Protein AF-A0A7S0DTQ0-F1 (afdb_monomer_lite)

Structure (mmCIF, N/CA/C/O backbone):
data_AF-A0A7S0DTQ0-F1
#
_entry.id   AF-A0A7S0DTQ0-F1
#
loop_
_atom_site.group_PDB
_atom_site.id
_atom_site.type_symbol
_atom_site.label_atom_id
_atom_site.label_alt_id
_atom_site.label_comp_id
_atom_site.label_asym_id
_atom_site.label_entity_id
_atom_site.label_seq_id
_atom_site.pdbx_PDB_ins_code
_atom_site.Cartn_x
_atom_site.Cartn_y
_atom_site.Cartn_z
_atom_site.occupancy
_atom_site.B_iso_or_equiv
_atom_site.auth_seq_id
_atom_site.auth_comp_id
_atom_site.auth_asym_id
_atom_site.auth_atom_id
_atom_site.pdbx_PDB_model_num
ATOM 1 N N . ARG A 1 1 ? -30.685 52.458 29.916 1.00 41.81 1 ARG A N 1
ATOM 2 C CA . ARG A 1 1 ? -31.569 51.403 30.468 1.00 41.81 1 ARG A CA 1
ATOM 3 C C . ARG A 1 1 ? -30.774 50.108 30.499 1.00 41.81 1 ARG A C 1
ATOM 5 O O . ARG A 1 1 ? -30.714 49.419 29.494 1.00 41.81 1 ARG A O 1
ATOM 12 N N . LEU A 1 2 ? -30.097 49.859 31.613 1.00 50.06 2 LEU A N 1
ATOM 13 C CA . LEU A 1 2 ? -29.645 48.526 32.004 1.00 50.06 2 LEU A CA 1
ATOM 14 C C . LEU A 1 2 ? -30.808 47.879 32.771 1.00 50.06 2 LEU A C 1
ATOM 16 O O . LEU A 1 2 ? -31.466 48.610 33.516 1.00 50.06 2 LEU A O 1
ATOM 20 N N . PRO A 1 3 ? -31.093 46.583 32.597 1.00 53.75 3 PRO A N 1
ATOM 21 C CA . PRO A 1 3 ? -31.866 45.831 33.568 1.00 53.75 3 PRO A CA 1
ATOM 22 C C . PRO A 1 3 ? -30.955 44.989 34.468 1.00 53.75 3 PRO A C 1
ATOM 24 O O . PRO A 1 3 ? -30.002 44.357 34.010 1.00 53.75 3 PRO A O 1
ATOM 27 N N . ASP A 1 4 ? -31.300 45.021 35.750 1.00 43.00 4 ASP A N 1
ATOM 28 C CA . ASP A 1 4 ? -30.658 44.365 36.880 1.00 43.00 4 ASP A CA 1
ATOM 29 C C . ASP A 1 4 ? -30.910 42.845 36.971 1.00 43.00 4 ASP A C 1
ATOM 31 O O . ASP A 1 4 ? -31.945 42.330 36.555 1.00 43.00 4 ASP A O 1
ATOM 35 N N . SER A 1 5 ? -29.943 42.182 37.620 1.00 50.72 5 SER A N 1
ATOM 36 C CA . SER A 1 5 ? -30.036 41.068 38.587 1.00 50.72 5 SER A CA 1
ATOM 37 C C . SER A 1 5 ? -30.792 39.763 38.267 1.00 50.72 5 SER A C 1
ATOM 39 O O . SER A 1 5 ? -32.015 39.727 38.250 1.00 50.72 5 SER A O 1
ATOM 41 N N . HIS A 1 6 ? -30.050 38.647 38.310 1.00 49.16 6 HIS A N 1
ATOM 42 C CA . HIS A 1 6 ? -30.471 37.409 38.990 1.00 49.16 6 HIS A CA 1
ATOM 43 C C . HIS A 1 6 ? -29.255 36.722 39.652 1.00 49.16 6 HIS A C 1
ATOM 45 O O . HIS A 1 6 ? -28.243 36.527 38.974 1.00 49.16 6 HIS A O 1
ATOM 51 N N . PRO A 1 7 ? -29.311 36.359 40.951 1.00 49.84 7 PRO A N 1
ATOM 52 C CA . PRO A 1 7 ? -28.261 35.603 41.625 1.00 49.84 7 PRO A CA 1
ATOM 53 C C . PRO A 1 7 ? -28.599 34.102 41.748 1.00 49.84 7 PRO A C 1
ATOM 55 O O . PRO A 1 7 ? -29.749 33.737 41.956 1.00 49.84 7 PRO A O 1
ATOM 58 N N . LEU A 1 8 ? -27.537 33.285 41.722 1.00 44.41 8 LEU A N 1
ATOM 59 C CA . LEU A 1 8 ? -27.397 31.943 42.314 1.00 44.41 8 LEU A CA 1
ATOM 60 C C . LEU A 1 8 ? -28.314 30.811 41.809 1.00 44.41 8 LEU A C 1
ATOM 62 O O . LEU A 1 8 ? -29.387 30.590 42.351 1.00 44.41 8 LEU A O 1
ATOM 66 N N . ASP A 1 9 ? -27.758 29.963 40.938 1.00 38.16 9 ASP A N 1
ATOM 67 C CA . ASP A 1 9 ? -28.015 28.518 40.978 1.00 38.16 9 ASP A CA 1
ATOM 68 C C . ASP A 1 9 ? -26.673 27.777 41.044 1.00 38.16 9 ASP A C 1
ATOM 70 O O . ASP A 1 9 ? -25.912 27.676 40.07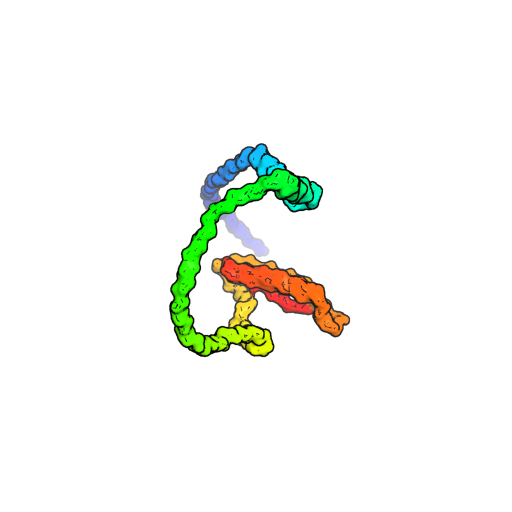9 1.00 38.16 9 ASP A O 1
ATOM 74 N N . ALA A 1 10 ? -26.349 27.312 42.249 1.00 43.19 10 ALA A N 1
ATOM 75 C CA . ALA A 1 10 ? -25.211 26.452 42.517 1.00 43.19 10 ALA A CA 1
ATOM 76 C C . ALA A 1 10 ? -25.539 25.032 42.033 1.00 43.19 10 ALA A C 1
ATOM 78 O O . ALA A 1 10 ? -26.358 24.332 42.626 1.00 43.19 10 ALA A O 1
ATOM 79 N N . ALA A 1 11 ? -24.884 24.591 40.960 1.00 46.00 11 ALA A N 1
ATOM 80 C CA . ALA A 1 11 ? -24.944 23.204 40.520 1.00 46.00 11 ALA A CA 1
ATOM 81 C C . ALA A 1 11 ? -24.281 22.275 41.565 1.00 46.00 11 ALA A C 1
ATOM 83 O O . ALA A 1 11 ? -23.190 22.588 42.056 1.00 46.00 11 ALA A O 1
ATOM 84 N N . PRO A 1 12 ? -24.879 21.118 41.906 1.00 43.88 12 PRO A N 1
ATOM 85 C CA . PRO A 1 12 ? -24.269 20.179 42.837 1.00 43.88 12 PRO A CA 1
ATOM 86 C C . PRO A 1 12 ? -23.041 19.517 42.201 1.00 43.88 12 PRO A C 1
ATOM 88 O O . PRO A 1 12 ? -23.123 18.869 41.158 1.00 43.88 12 PRO A O 1
ATOM 91 N N . ALA A 1 13 ? -21.890 19.664 42.860 1.00 42.94 13 ALA A N 1
ATOM 92 C CA . ALA A 1 13 ? -20.647 18.996 42.506 1.00 42.94 13 ALA A CA 1
ATOM 93 C C . ALA A 1 13 ? -20.827 17.470 42.557 1.00 42.94 13 ALA A C 1
ATOM 95 O O . ALA A 1 13 ? -20.883 16.857 43.627 1.00 42.94 13 ALA A O 1
ATOM 96 N N . THR A 1 14 ? -20.905 16.839 41.387 1.00 48.44 14 THR A N 1
ATOM 97 C CA . THR A 1 14 ? -20.943 15.385 41.252 1.00 48.44 14 THR A CA 1
ATOM 98 C C . THR A 1 14 ? -19.617 14.811 41.745 1.00 48.44 14 THR A C 1
ATOM 100 O O . THR A 1 14 ? -18.564 14.955 41.124 1.00 48.44 14 THR A O 1
ATOM 103 N N . ARG A 1 15 ? -19.678 14.170 42.912 1.00 42.94 15 ARG A N 1
ATOM 104 C CA . ARG A 1 15 ? -18.595 13.449 43.582 1.00 42.94 15 ARG A CA 1
ATOM 105 C C . ARG A 1 15 ? -17.998 12.394 42.644 1.00 42.94 15 ARG A C 1
ATOM 107 O O . ARG A 1 15 ? -18.516 11.288 42.514 1.00 42.94 15 ARG A O 1
ATOM 114 N N . MET A 1 16 ? -16.892 12.746 41.994 1.00 42.50 16 MET A N 1
ATOM 115 C CA . MET A 1 16 ? -16.085 11.855 41.163 1.00 42.50 16 MET A CA 1
ATOM 116 C C . MET A 1 16 ? -15.483 10.756 42.054 1.00 42.50 16 MET A C 1
ATOM 118 O O . MET A 1 16 ? -14.532 10.981 42.805 1.00 42.50 16 MET A O 1
ATOM 122 N N . LEU A 1 17 ? -16.058 9.555 42.006 1.00 48.62 17 LEU A N 1
ATOM 123 C CA . LEU A 1 17 ? -15.477 8.357 42.607 1.00 48.62 17 LEU A CA 1
ATOM 124 C C . LEU A 1 17 ? -14.157 8.035 41.889 1.00 48.62 17 LEU A C 1
ATOM 126 O O . LEU A 1 17 ? -14.147 7.462 40.798 1.00 48.62 17 LEU A O 1
ATOM 130 N N . ARG A 1 18 ? -13.027 8.408 42.503 1.00 46.81 18 ARG A N 1
ATOM 131 C CA . ARG A 1 18 ? -11.691 7.938 42.109 1.00 46.81 18 ARG A CA 1
ATOM 132 C C . ARG A 1 18 ? -11.660 6.411 42.209 1.00 46.81 18 ARG A C 1
ATOM 134 O O . ARG A 1 18 ? -11.722 5.855 43.303 1.00 46.81 18 ARG A O 1
ATOM 141 N N . ARG A 1 19 ? -11.537 5.731 41.067 1.00 52.41 19 ARG A N 1
ATOM 142 C CA . ARG A 1 19 ? -11.195 4.303 41.018 1.00 52.41 19 ARG A CA 1
ATOM 143 C C . ARG A 1 19 ? -9.758 4.118 41.528 1.00 52.41 19 ARG A C 1
ATOM 145 O O . ARG A 1 19 ? -8.893 4.907 41.144 1.00 52.41 19 ARG A O 1
ATOM 152 N N . PRO A 1 20 ? -9.461 3.102 42.355 1.00 45.25 20 PRO A N 1
ATOM 153 C CA . PRO A 1 20 ? -8.091 2.840 42.765 1.00 45.25 20 PRO A CA 1
ATOM 154 C C . PRO A 1 20 ? -7.281 2.336 41.563 1.00 45.25 20 PRO A C 1
ATOM 156 O O . PRO A 1 20 ? -7.633 1.343 40.924 1.00 45.25 20 PRO A O 1
ATOM 159 N N . HIS A 1 21 ? -6.187 3.034 41.256 1.00 48.81 21 HIS A N 1
ATOM 160 C CA . HIS A 1 21 ? -5.164 2.555 40.333 1.00 48.81 21 HIS A CA 1
ATOM 161 C C . HIS A 1 21 ? -4.584 1.242 40.873 1.00 48.81 21 HIS A C 1
ATOM 163 O O . HIS A 1 21 ? -4.045 1.203 41.979 1.00 48.81 21 HIS A O 1
ATOM 169 N N . ARG A 1 22 ? -4.672 0.164 40.083 1.00 52.53 22 ARG A N 1
ATOM 170 C CA . ARG A 1 22 ? -3.891 -1.056 40.320 1.00 52.53 22 ARG A CA 1
ATOM 171 C C . ARG A 1 22 ? -2.413 -0.689 40.212 1.00 52.53 22 ARG A C 1
ATOM 173 O O . ARG A 1 22 ? -1.942 -0.340 39.131 1.00 52.53 22 ARG A O 1
ATOM 180 N N . SER A 1 23 ? -1.698 -0.757 41.328 1.00 50.53 23 SER A N 1
ATOM 181 C CA . SER A 1 23 ? -0.247 -0.636 41.355 1.00 50.53 23 SER A CA 1
ATOM 182 C C . SER A 1 23 ? 0.365 -1.832 40.622 1.00 50.53 23 SER A C 1
ATOM 184 O O . SER A 1 23 ? 0.306 -2.973 41.079 1.00 50.53 23 SER A O 1
ATOM 186 N N . PHE A 1 24 ? 0.945 -1.577 39.449 1.00 54.38 24 PHE A N 1
ATOM 187 C CA . PHE A 1 24 ? 1.878 -2.512 38.832 1.00 54.38 24 PHE A CA 1
ATOM 188 C C . PHE A 1 24 ? 3.104 -2.585 39.745 1.00 54.38 24 PHE A C 1
ATOM 190 O O . PHE A 1 24 ? 3.834 -1.607 39.898 1.00 54.38 24 PHE A O 1
ATOM 197 N N . ARG A 1 25 ? 3.308 -3.730 40.404 1.00 56.22 25 ARG A N 1
ATOM 198 C CA . ARG A 1 25 ? 4.548 -3.998 41.136 1.00 56.22 25 ARG A CA 1
ATOM 199 C C . ARG A 1 25 ? 5.687 -4.025 40.117 1.00 56.22 25 ARG A C 1
ATOM 201 O O . ARG A 1 25 ? 5.719 -4.904 39.260 1.00 56.22 25 ARG A O 1
ATOM 208 N N . ALA A 1 26 ? 6.587 -3.049 40.197 1.00 56.66 26 ALA A N 1
ATOM 209 C CA . ALA A 1 26 ? 7.833 -3.049 39.445 1.00 56.66 26 ALA A CA 1
ATOM 210 C C . ALA A 1 26 ? 8.643 -4.300 39.823 1.00 56.66 26 ALA A C 1
ATOM 212 O O . ALA A 1 26 ? 8.858 -4.569 41.007 1.00 56.66 26 ALA A O 1
ATOM 213 N N . ALA A 1 27 ? 9.059 -5.083 38.827 1.00 58.38 27 ALA A N 1
ATOM 214 C CA . ALA A 1 27 ? 10.014 -6.163 39.041 1.00 58.38 27 ALA A CA 1
ATOM 215 C C . ALA A 1 27 ? 11.350 -5.566 39.534 1.00 58.38 27 ALA A C 1
ATOM 217 O O . ALA A 1 27 ? 11.721 -4.473 39.096 1.00 58.38 27 ALA A O 1
ATOM 218 N N . PRO A 1 28 ? 12.071 -6.235 40.452 1.00 60.16 28 PRO A N 1
ATOM 219 C CA . PRO A 1 28 ? 13.286 -5.685 41.041 1.00 60.16 28 PRO A CA 1
ATOM 220 C C . PRO A 1 28 ? 14.347 -5.463 39.957 1.00 60.16 28 PRO A C 1
ATOM 222 O O . PRO A 1 28 ? 14.677 -6.380 39.203 1.00 60.16 28 PRO A O 1
ATOM 225 N N . LEU A 1 29 ? 14.900 -4.246 39.917 1.00 60.25 29 LEU A N 1
ATOM 226 C CA . LEU A 1 29 ? 15.882 -3.742 38.941 1.00 60.25 29 LEU A CA 1
ATOM 227 C C . LEU A 1 29 ? 17.100 -4.666 38.717 1.00 60.25 29 LEU A C 1
ATOM 229 O O . LEU A 1 29 ? 17.768 -4.573 37.690 1.00 60.25 29 LEU A O 1
ATOM 233 N N . ALA A 1 30 ? 17.374 -5.588 39.642 1.00 57.16 30 ALA A N 1
ATOM 234 C CA . ALA A 1 30 ? 18.437 -6.582 39.526 1.00 57.16 30 ALA A CA 1
ATOM 235 C C . ALA A 1 30 ? 18.179 -7.644 38.435 1.00 57.16 30 ALA A C 1
ATOM 237 O O . ALA A 1 30 ? 19.116 -8.068 37.761 1.00 57.16 30 ALA A O 1
ATOM 238 N N . VAL A 1 31 ? 16.924 -8.058 38.217 1.00 58.97 31 VAL A N 1
ATOM 239 C CA . VAL A 1 31 ? 16.594 -9.143 37.267 1.00 58.97 31 VAL A CA 1
ATOM 240 C C . VAL A 1 31 ? 16.693 -8.659 35.819 1.00 58.97 31 VAL A C 1
ATOM 242 O O . VAL A 1 31 ? 17.168 -9.383 34.946 1.00 58.97 31 VAL A O 1
ATOM 245 N N . THR A 1 32 ? 16.333 -7.400 35.566 1.00 60.78 32 THR A N 1
ATOM 246 C CA . THR A 1 32 ? 16.491 -6.754 34.255 1.00 60.78 32 THR A CA 1
ATOM 247 C C . THR A 1 32 ? 17.957 -6.582 33.857 1.00 60.78 32 THR A C 1
ATOM 249 O O . THR A 1 32 ? 18.294 -6.777 32.691 1.00 60.78 32 THR A O 1
ATOM 252 N N . SER A 1 33 ? 18.847 -6.297 34.811 1.00 68.25 33 SER A N 1
ATOM 253 C CA . SER A 1 33 ? 20.277 -6.106 34.533 1.00 68.25 33 SER A CA 1
ATOM 254 C C . SER A 1 33 ? 21.000 -7.410 34.190 1.00 68.25 33 SER A C 1
ATOM 256 O O . SER A 1 33 ? 21.841 -7.424 33.294 1.00 68.25 33 SER A O 1
ATOM 258 N N . ILE A 1 34 ? 20.645 -8.522 34.843 1.00 73.12 34 ILE A N 1
ATOM 259 C CA . ILE A 1 34 ? 21.253 -9.835 34.568 1.00 73.12 34 ILE A CA 1
ATOM 260 C C . ILE A 1 34 ? 20.831 -10.348 33.186 1.00 73.12 34 ILE A C 1
ATOM 262 O O . ILE A 1 34 ? 21.670 -10.815 32.418 1.00 73.12 34 ILE A O 1
ATOM 266 N N . LEU A 1 35 ? 19.553 -10.204 32.825 1.00 73.56 35 LEU A N 1
ATOM 267 C CA . LEU A 1 35 ? 19.061 -10.627 31.511 1.00 73.56 35 LEU A CA 1
ATOM 268 C C . LEU A 1 35 ? 19.652 -9.782 30.375 1.00 73.56 35 LEU A C 1
ATOM 270 O O . LEU A 1 35 ? 20.013 -10.328 29.330 1.00 73.56 35 LEU A O 1
ATOM 274 N N . LEU A 1 36 ? 19.829 -8.474 30.587 1.00 74.81 36 LEU A N 1
ATOM 275 C CA . LEU A 1 36 ? 20.499 -7.606 29.619 1.00 74.81 36 LEU A CA 1
ATOM 276 C C . LEU A 1 36 ? 21.982 -7.984 29.455 1.00 74.81 36 LEU A C 1
ATOM 278 O O . LEU A 1 36 ? 22.454 -8.117 28.326 1.00 74.81 36 LEU A O 1
ATOM 282 N N . ALA A 1 37 ? 22.694 -8.242 30.557 1.00 76.81 37 ALA A N 1
ATOM 283 C CA . ALA A 1 37 ? 24.089 -8.682 30.521 1.00 76.81 37 ALA A CA 1
ATOM 284 C C . ALA A 1 37 ? 24.259 -10.044 29.820 1.00 76.81 37 ALA A C 1
ATOM 286 O O . ALA A 1 37 ? 25.146 -10.191 28.979 1.00 76.81 37 ALA A O 1
ATOM 287 N N . CYS A 1 38 ? 23.380 -11.017 30.088 1.00 75.88 38 CYS A N 1
ATOM 288 C CA . CYS A 1 38 ? 23.395 -12.315 29.405 1.00 75.88 38 CYS A CA 1
ATOM 289 C C . CYS A 1 38 ? 23.115 -12.183 27.903 1.00 75.88 38 CYS A C 1
ATOM 291 O O . CYS A 1 38 ? 23.769 -12.852 27.106 1.00 75.88 38 CYS A O 1
ATOM 293 N N . THR A 1 39 ? 22.196 -11.300 27.505 1.00 73.38 39 THR A N 1
ATOM 294 C CA . THR A 1 39 ? 21.873 -11.088 26.085 1.00 73.38 39 THR A CA 1
ATOM 295 C C . THR A 1 39 ? 23.045 -10.436 25.348 1.00 73.38 39 THR A C 1
ATOM 297 O O . THR A 1 39 ? 23.420 -10.889 24.268 1.00 73.38 39 THR A O 1
ATOM 300 N N . ILE A 1 40 ? 23.691 -9.430 25.950 1.00 78.75 40 ILE A N 1
ATOM 301 C CA . ILE A 1 40 ? 24.875 -8.773 25.373 1.00 78.75 40 ILE A CA 1
ATOM 302 C C . ILE A 1 40 ? 26.046 -9.761 25.258 1.00 78.75 40 ILE A C 1
ATOM 304 O O . ILE A 1 40 ? 26.699 -9.813 24.216 1.00 78.75 40 ILE A O 1
ATOM 308 N N . PHE A 1 41 ? 26.277 -10.594 26.278 1.00 74.06 41 PHE A N 1
ATOM 309 C CA . PHE A 1 41 ? 27.322 -11.621 26.247 1.00 74.06 41 PHE A CA 1
ATOM 310 C C . PHE A 1 41 ? 27.067 -12.682 25.164 1.00 74.06 41 PHE A C 1
ATOM 312 O O . PHE A 1 41 ? 27.991 -13.060 24.443 1.00 74.06 41 PHE A O 1
ATOM 319 N N . PHE A 1 42 ? 25.816 -13.120 24.988 1.00 70.38 42 PHE A N 1
ATOM 320 C CA . PHE A 1 42 ? 25.455 -14.104 23.962 1.00 70.38 42 PHE A CA 1
ATOM 321 C C . PHE A 1 42 ? 25.616 -13.538 22.542 1.00 70.38 42 PHE A C 1
ATOM 323 O O . PHE A 1 42 ? 26.211 -14.185 21.680 1.00 70.38 42 PHE A O 1
ATOM 330 N N . VAL A 1 43 ? 25.196 -12.288 22.318 1.00 72.44 43 VAL A N 1
ATOM 331 C CA . VAL A 1 43 ? 25.391 -11.588 21.036 1.00 72.44 43 VAL A CA 1
ATOM 332 C C . VAL A 1 43 ? 26.882 -11.358 20.741 1.00 72.44 43 VAL A C 1
ATOM 334 O O . VAL A 1 43 ? 27.307 -11.474 19.589 1.00 72.44 43 VAL A O 1
ATOM 337 N N . PHE A 1 44 ? 27.702 -11.090 21.764 1.00 69.69 44 PHE A N 1
ATOM 338 C CA . PHE A 1 44 ? 29.153 -10.932 21.615 1.00 69.69 44 PHE A CA 1
ATOM 339 C C . PHE A 1 44 ? 29.857 -12.260 21.283 1.00 69.69 44 PHE A C 1
ATOM 341 O O . PHE A 1 44 ? 30.735 -12.298 20.415 1.00 69.69 44 PHE A O 1
ATOM 348 N N . LEU A 1 45 ? 29.434 -13.371 21.894 1.00 62.84 45 LEU A N 1
ATOM 349 C CA . LEU A 1 45 ? 29.933 -14.708 21.554 1.00 62.84 45 LEU A CA 1
ATOM 350 C C . LEU A 1 45 ? 29.552 -15.126 20.128 1.00 62.84 45 LEU A C 1
ATOM 352 O O . LEU A 1 45 ? 30.363 -15.729 19.424 1.00 62.84 45 LEU A O 1
ATOM 356 N N . GLU A 1 46 ? 28.353 -14.773 19.668 1.00 64.12 46 GLU A N 1
ATOM 357 C CA . GLU A 1 46 ? 27.871 -15.186 18.350 1.00 64.12 46 GLU A CA 1
ATOM 358 C C . GLU A 1 46 ? 28.527 -14.409 17.194 1.00 64.12 46 GLU A C 1
ATOM 360 O O . GLU A 1 46 ? 28.697 -14.965 16.099 1.00 64.12 46 GLU A O 1
ATOM 365 N N . ARG A 1 47 ? 28.969 -13.167 17.452 1.00 65.25 47 ARG A N 1
ATOM 366 C CA . ARG A 1 47 ? 29.637 -12.278 16.482 1.00 65.25 47 ARG A CA 1
ATOM 367 C C . ARG A 1 47 ? 31.167 -12.311 16.503 1.00 65.25 47 ARG A C 1
ATOM 369 O O . ARG A 1 47 ? 31.779 -11.645 15.674 1.00 65.25 47 ARG A O 1
ATOM 376 N N . SER A 1 48 ? 31.793 -13.089 17.386 1.00 58.25 48 SER A N 1
ATOM 377 C CA . SER A 1 48 ? 33.255 -13.214 17.456 1.00 58.25 48 SER A CA 1
ATOM 378 C C . SER A 1 48 ? 33.763 -14.353 16.551 1.00 58.25 48 SER A C 1
ATOM 380 O O . SER A 1 48 ? 33.709 -15.519 16.956 1.00 58.25 48 SER A O 1
ATOM 382 N N . PRO A 1 49 ? 34.304 -14.088 15.341 1.00 60.91 49 PRO A N 1
ATOM 383 C CA . PRO A 1 49 ? 34.814 -15.136 14.444 1.00 60.91 49 PRO A CA 1
ATOM 384 C C . PRO A 1 49 ? 35.983 -15.934 15.050 1.00 60.91 49 PRO A C 1
ATOM 386 O O . PRO A 1 49 ? 36.231 -17.073 14.660 1.00 60.91 49 PRO A O 1
ATOM 389 N N . MET A 1 50 ? 36.657 -15.375 16.059 1.00 61.59 50 MET A N 1
ATOM 390 C CA . MET A 1 50 ? 37.796 -15.990 16.739 1.00 61.59 50 MET A CA 1
ATOM 391 C C . MET A 1 50 ? 37.418 -17.235 17.573 1.00 61.59 50 MET A C 1
ATOM 393 O O . MET A 1 50 ? 38.195 -18.186 17.632 1.00 61.59 50 MET A O 1
ATOM 397 N N . LEU A 1 51 ? 36.207 -17.291 18.154 1.00 55.59 51 LEU A N 1
ATOM 398 C CA . LEU A 1 51 ? 35.745 -18.452 18.941 1.00 55.59 51 LEU A CA 1
ATOM 399 C C . LEU A 1 51 ? 35.192 -19.597 18.077 1.00 55.59 51 LEU A C 1
ATOM 401 O O . LEU A 1 51 ? 35.296 -20.765 18.459 1.00 55.59 51 LEU A O 1
ATOM 405 N N . ARG A 1 52 ? 34.659 -19.298 16.885 1.00 56.88 52 ARG A N 1
ATOM 406 C CA . ARG A 1 52 ? 34.191 -20.328 15.937 1.00 56.88 52 ARG A CA 1
ATOM 407 C C . ARG A 1 52 ? 35.357 -21.172 15.405 1.00 56.88 52 ARG A C 1
ATOM 409 O O . ARG A 1 52 ? 35.223 -22.390 15.271 1.00 56.88 52 ARG A O 1
ATOM 416 N N . SER A 1 53 ? 36.520 -20.554 15.194 1.00 57.31 53 SER A N 1
ATOM 417 C CA . SER A 1 53 ? 37.740 -21.257 14.777 1.00 57.31 53 SER A CA 1
ATOM 418 C C . SER A 1 53 ? 38.288 -22.200 15.853 1.00 57.31 53 SER A C 1
ATOM 420 O O . SER A 1 53 ? 38.736 -23.296 15.521 1.00 57.31 53 SER A O 1
ATOM 422 N N . ALA A 1 54 ? 38.180 -21.846 17.139 1.00 58.41 54 ALA A N 1
ATOM 423 C CA . ALA A 1 54 ? 38.644 -22.697 18.240 1.00 58.41 54 ALA A CA 1
ATOM 424 C C . ALA A 1 54 ? 37.820 -23.997 18.380 1.00 58.41 54 ALA A C 1
ATOM 426 O O . ALA A 1 54 ? 38.377 -25.076 18.591 1.00 58.41 54 ALA A O 1
ATOM 427 N N . LEU A 1 55 ? 36.497 -23.926 18.185 1.00 56.50 55 LEU A N 1
ATOM 428 C CA . LEU A 1 55 ? 35.611 -25.101 18.215 1.00 56.50 55 LEU A CA 1
ATOM 429 C C . LEU A 1 55 ? 35.765 -25.999 16.972 1.00 56.50 55 LEU A C 1
ATOM 431 O O . LEU A 1 55 ? 35.713 -27.226 17.091 1.00 56.50 55 LEU A O 1
ATOM 435 N N . SER A 1 56 ? 36.016 -25.417 15.794 1.00 57.06 56 SER A N 1
ATOM 436 C CA . SER A 1 56 ? 36.338 -26.178 14.574 1.00 57.06 56 SER A CA 1
ATOM 437 C C . SER A 1 56 ? 37.678 -26.919 14.705 1.00 57.06 56 SER A C 1
ATOM 439 O O . SER A 1 56 ? 37.764 -28.117 14.414 1.00 57.06 56 SER A O 1
ATOM 441 N N . ALA A 1 57 ? 38.697 -26.255 15.264 1.00 57.12 57 ALA A N 1
ATOM 442 C CA . ALA A 1 57 ? 40.009 -26.847 15.525 1.00 57.12 57 ALA A CA 1
ATOM 443 C C . ALA A 1 57 ? 39.938 -28.025 16.516 1.00 57.12 57 ALA A C 1
ATOM 445 O O . ALA A 1 57 ? 40.586 -29.054 16.307 1.00 57.12 57 ALA A O 1
ATOM 446 N N . ALA A 1 58 ? 39.090 -27.942 17.547 1.00 57.28 58 ALA A N 1
ATOM 447 C CA . ALA A 1 58 ? 38.879 -29.042 18.491 1.00 57.28 58 ALA A CA 1
ATOM 448 C C . ALA A 1 58 ? 38.241 -30.286 17.834 1.00 57.28 58 ALA A C 1
ATOM 450 O O . ALA A 1 58 ? 38.582 -31.422 18.184 1.00 57.28 58 ALA A O 1
ATOM 451 N N . ARG A 1 59 ? 37.352 -30.091 16.848 1.00 55.22 59 ARG A N 1
ATOM 452 C CA . ARG A 1 59 ? 36.692 -31.178 16.103 1.00 55.22 59 ARG A CA 1
ATOM 453 C C . ARG A 1 59 ? 37.629 -31.815 15.069 1.00 55.22 59 ARG A C 1
ATOM 455 O O . ARG A 1 59 ? 37.675 -33.041 14.980 1.00 55.22 59 ARG A O 1
ATOM 462 N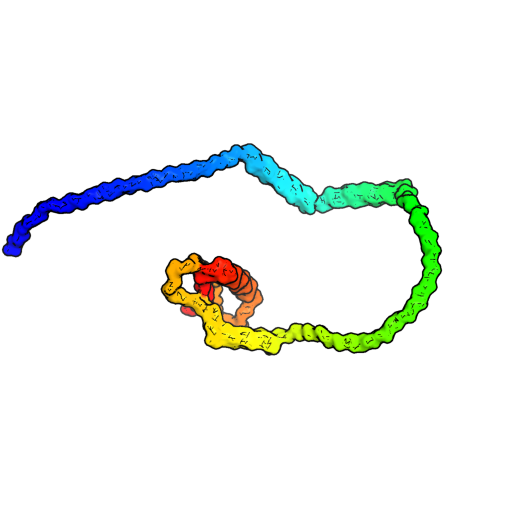 N . ALA A 1 60 ? 38.447 -31.012 14.385 1.00 57.12 60 ALA A N 1
ATOM 463 C CA . ALA A 1 60 ? 39.501 -31.491 13.484 1.00 57.12 60 ALA A CA 1
ATOM 464 C C . ALA A 1 60 ? 40.601 -32.268 14.236 1.00 57.12 60 ALA A C 1
ATOM 466 O O . ALA A 1 60 ? 41.030 -33.336 13.801 1.00 57.12 60 ALA A O 1
ATOM 467 N N . SER A 1 61 ? 40.978 -31.811 15.434 1.00 55.66 61 SER A N 1
ATOM 468 C CA . SER A 1 61 ? 41.962 -32.489 16.291 1.00 55.66 61 SER A CA 1
ATOM 469 C C . SER A 1 61 ? 41.465 -33.849 16.821 1.00 55.66 61 SER A C 1
ATOM 471 O O . SER A 1 61 ? 42.259 -34.726 17.159 1.00 55.66 61 SER A O 1
ATOM 473 N N . ARG A 1 62 ? 40.144 -34.090 16.860 1.00 54.88 62 ARG A N 1
ATOM 474 C CA . ARG A 1 62 ? 39.572 -35.407 17.200 1.00 54.88 62 ARG A CA 1
ATOM 475 C C . ARG A 1 62 ? 39.602 -36.393 16.020 1.00 54.88 62 ARG A C 1
ATOM 477 O O . ARG A 1 62 ? 39.755 -37.583 16.271 1.00 54.88 62 ARG A O 1
ATOM 484 N N . MET A 1 63 ? 39.553 -35.913 14.772 1.00 54.44 63 MET A N 1
ATOM 485 C CA . MET A 1 63 ? 39.782 -36.738 13.572 1.00 54.44 63 MET A CA 1
ATOM 486 C C . MET A 1 63 ? 41.267 -37.076 13.369 1.00 54.44 63 MET A C 1
ATOM 488 O O . MET A 1 63 ? 41.585 -38.206 13.014 1.00 54.44 63 MET A O 1
ATOM 492 N N . ALA A 1 64 ? 42.182 -36.155 13.692 1.00 55.88 64 ALA A N 1
ATOM 493 C CA . ALA A 1 64 ? 43.629 -36.399 13.625 1.00 55.88 64 ALA A CA 1
ATOM 494 C C . ALA A 1 64 ? 44.141 -37.445 14.644 1.00 55.88 64 ALA A C 1
ATOM 496 O O . ALA A 1 64 ? 45.248 -37.951 14.502 1.00 55.88 64 ALA A O 1
ATOM 497 N N . ARG A 1 65 ? 43.333 -37.799 15.658 1.00 55.75 65 ARG A N 1
ATOM 498 C CA . ARG A 1 65 ? 43.641 -38.833 16.666 1.00 55.75 65 ARG A CA 1
ATOM 499 C C . ARG A 1 65 ? 43.126 -40.237 16.312 1.00 55.75 65 ARG A C 1
ATOM 501 O O . ARG A 1 65 ? 43.147 -41.111 17.171 1.00 55.75 65 ARG A O 1
ATOM 508 N N . GLY A 1 66 ? 42.645 -40.467 15.086 1.00 51.97 66 GLY A N 1
ATOM 509 C CA . GLY A 1 66 ? 42.345 -41.819 14.586 1.00 51.97 66 GLY A CA 1
ATOM 510 C C . GLY A 1 66 ? 41.180 -42.549 15.266 1.00 51.97 66 GLY A C 1
ATOM 511 O O . GLY A 1 66 ? 41.010 -43.749 15.063 1.00 51.97 66 GLY A O 1
ATOM 512 N N . ILE A 1 67 ? 40.348 -41.858 16.051 1.00 54.31 67 ILE A N 1
ATOM 513 C CA . ILE A 1 67 ? 39.171 -42.468 16.682 1.00 54.31 67 ILE A CA 1
ATOM 514 C C . ILE A 1 67 ? 38.040 -42.504 15.649 1.00 54.31 67 ILE A C 1
ATOM 516 O O . ILE A 1 67 ? 37.245 -41.569 15.536 1.00 54.31 67 ILE A O 1
ATOM 520 N N . SER A 1 68 ? 38.001 -43.578 14.863 1.00 55.88 68 SER A N 1
ATOM 521 C CA . SER A 1 68 ? 36.883 -43.870 13.962 1.00 55.88 68 SER A CA 1
ATOM 522 C C . SER A 1 68 ? 35.656 -44.314 14.772 1.00 55.88 68 SER A C 1
ATOM 524 O O . SER A 1 68 ? 35.812 -45.064 15.739 1.00 55.88 68 SER A O 1
ATOM 526 N N . PRO A 1 69 ? 34.432 -43.885 14.417 1.00 60.34 69 PRO A N 1
ATOM 527 C CA . PRO A 1 69 ? 33.221 -44.416 15.036 1.00 60.34 69 PRO A CA 1
ATOM 528 C C . PRO A 1 69 ? 33.053 -45.913 14.701 1.00 60.34 69 PRO A C 1
ATOM 530 O O . PRO A 1 69 ? 33.446 -46.337 13.611 1.00 60.34 69 PRO A O 1
ATOM 533 N N . PRO A 1 70 ? 32.478 -46.727 15.607 1.00 55.22 70 PRO A N 1
ATOM 534 C CA . PRO A 1 70 ? 32.341 -48.166 15.397 1.00 55.22 70 PRO A CA 1
ATOM 535 C C . PRO A 1 70 ? 31.426 -48.480 14.204 1.00 55.22 70 PRO A C 1
ATOM 537 O O . PRO A 1 70 ? 30.293 -48.004 14.113 1.00 55.22 70 PRO A O 1
ATOM 540 N N . SER A 1 71 ? 31.926 -49.311 13.290 1.00 57.34 71 SER A N 1
ATOM 541 C CA . SER A 1 71 ? 31.224 -49.817 12.112 1.00 57.34 71 SER A CA 1
ATOM 542 C C . SER A 1 71 ? 30.273 -50.957 12.490 1.00 57.34 71 SER A C 1
ATOM 544 O O . SER A 1 71 ? 30.630 -52.133 12.465 1.00 57.34 71 SER A O 1
ATOM 546 N N . HIS A 1 72 ? 29.023 -50.628 12.819 1.00 49.91 72 HIS A N 1
ATOM 547 C CA . HIS A 1 72 ? 27.989 -51.642 13.018 1.00 49.91 72 HIS A CA 1
ATOM 548 C C . HIS A 1 72 ? 27.178 -51.919 11.739 1.00 49.91 72 HIS A C 1
ATOM 550 O O . HIS A 1 72 ? 26.460 -51.068 11.229 1.00 49.91 72 HIS A O 1
ATOM 556 N N . ILE A 1 73 ? 27.275 -53.185 11.310 1.00 52.03 73 ILE A N 1
ATOM 557 C CA . ILE A 1 73 ? 26.306 -53.988 10.544 1.00 52.03 73 ILE A CA 1
ATOM 558 C C 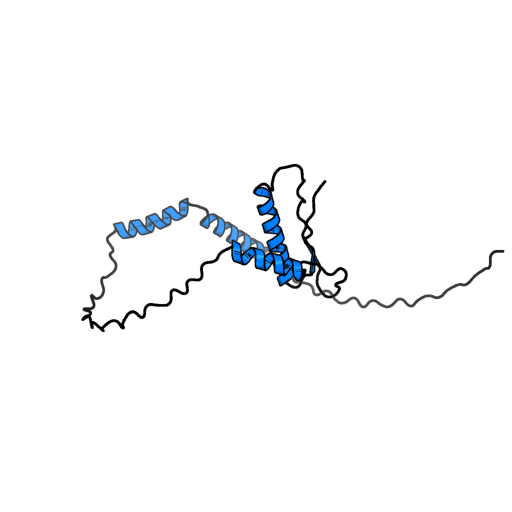. ILE A 1 73 ? 26.078 -53.568 9.079 1.00 52.03 73 ILE A C 1
ATOM 560 O O . ILE A 1 73 ? 25.174 -52.815 8.724 1.00 52.03 73 ILE A O 1
ATOM 564 N N . ARG A 1 74 ? 26.828 -54.225 8.185 1.00 48.50 74 ARG A N 1
ATOM 565 C CA . ARG A 1 74 ? 26.494 -54.374 6.762 1.00 48.50 74 ARG A CA 1
ATOM 566 C C . ARG A 1 74 ? 25.283 -55.310 6.631 1.00 48.50 74 ARG A C 1
ATOM 568 O O . ARG A 1 74 ? 25.442 -56.527 6.602 1.00 48.50 74 ARG A O 1
ATOM 575 N N . ARG A 1 75 ? 24.065 -54.759 6.571 1.00 48.09 75 ARG A N 1
ATOM 576 C CA . ARG A 1 75 ? 22.855 -55.522 6.208 1.00 48.09 75 ARG A CA 1
ATOM 577 C C . ARG A 1 75 ? 22.943 -55.939 4.736 1.00 48.09 75 ARG A C 1
ATOM 579 O O . ARG A 1 75 ? 22.942 -55.091 3.849 1.00 48.09 75 ARG A O 1
ATOM 586 N N . SER A 1 76 ? 22.998 -57.242 4.471 1.00 49.81 76 SER A N 1
ATOM 587 C CA . SER A 1 76 ? 22.790 -57.818 3.141 1.00 49.81 76 SER A CA 1
ATOM 588 C C . SER A 1 76 ? 21.315 -57.675 2.741 1.00 49.81 76 SER A C 1
ATOM 590 O O . SER A 1 76 ? 20.474 -58.518 3.043 1.00 49.81 76 SER A O 1
ATOM 592 N N . GLY A 1 77 ? 20.973 -56.577 2.070 1.00 43.84 77 GLY A N 1
ATOM 593 C CA . GLY A 1 77 ? 19.672 -56.436 1.421 1.00 43.84 77 GLY A CA 1
ATOM 594 C C . GLY A 1 77 ? 19.627 -57.289 0.154 1.00 43.84 77 GLY A C 1
ATOM 595 O O . GLY A 1 77 ? 20.233 -56.923 -0.849 1.00 43.84 77 GLY A O 1
ATOM 596 N N . LYS A 1 78 ? 18.907 -58.418 0.178 1.00 49.34 78 LYS A N 1
ATOM 597 C CA . LYS A 1 78 ? 18.382 -59.029 -1.053 1.00 49.34 78 LYS A CA 1
ATOM 598 C C . LYS A 1 78 ? 17.456 -57.994 -1.699 1.00 49.34 78 LYS A C 1
ATOM 600 O O . LYS A 1 78 ? 16.451 -57.623 -1.098 1.00 49.34 78 LYS A O 1
ATOM 605 N N . ALA A 1 79 ? 17.816 -57.503 -2.881 1.00 44.81 79 ALA A N 1
ATOM 606 C CA . ALA A 1 79 ? 16.984 -56.585 -3.646 1.00 44.81 79 ALA A CA 1
ATOM 607 C C . ALA A 1 79 ? 15.727 -57.331 -4.116 1.00 44.81 79 ALA A C 1
ATOM 609 O O . ALA A 1 79 ? 15.784 -58.147 -5.032 1.00 44.81 79 ALA A O 1
ATOM 610 N N . PHE A 1 80 ? 14.595 -57.084 -3.459 1.00 50.16 80 PHE A N 1
ATOM 611 C CA . PHE A 1 80 ? 13.292 -57.460 -3.990 1.00 50.16 80 PHE A CA 1
ATOM 612 C C . PHE A 1 80 ? 12.948 -56.412 -5.053 1.00 50.16 80 PHE A C 1
ATOM 614 O O . PHE A 1 80 ? 12.516 -55.306 -4.730 1.00 50.16 80 PHE A O 1
ATOM 621 N N . ALA A 1 81 ? 13.253 -56.709 -6.316 1.00 52.75 81 ALA A N 1
ATOM 622 C CA . ALA A 1 81 ? 12.856 -55.865 -7.432 1.00 52.75 81 ALA A CA 1
ATOM 623 C C . ALA A 1 81 ? 11.331 -55.958 -7.584 1.00 52.75 81 ALA A C 1
ATOM 625 O O . ALA A 1 81 ? 10.812 -56.891 -8.190 1.00 52.75 81 ALA A O 1
ATOM 626 N N . SER A 1 82 ? 10.610 -55.014 -6.983 1.00 56.75 82 SER A N 1
ATOM 627 C CA . SER A 1 82 ? 9.208 -54.781 -7.320 1.00 56.75 82 SER A CA 1
ATOM 628 C C . SER A 1 82 ? 9.172 -54.058 -8.672 1.00 56.75 82 SER A C 1
ATOM 630 O O . SER A 1 82 ? 9.922 -53.088 -8.830 1.00 56.75 82 SER A O 1
ATOM 632 N N . PRO A 1 83 ? 8.365 -54.485 -9.660 1.00 64.88 83 PRO A N 1
ATOM 633 C CA . PRO A 1 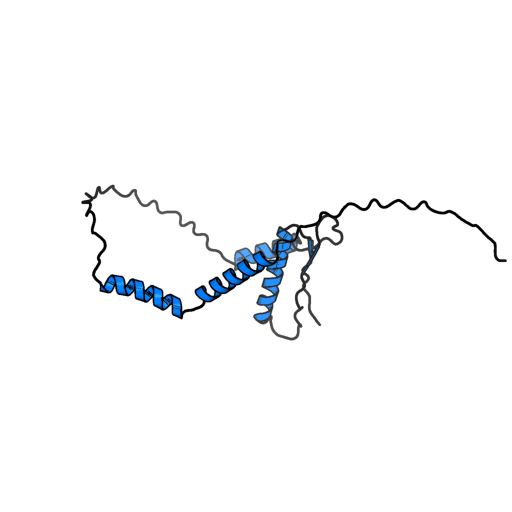83 ? 8.228 -53.726 -10.894 1.00 64.88 83 PRO A CA 1
ATOM 634 C C . PRO A 1 83 ? 7.652 -52.352 -10.544 1.00 64.88 83 PRO A C 1
ATOM 636 O O . PRO A 1 83 ? 6.616 -52.248 -9.886 1.00 64.88 83 PRO A O 1
ATOM 639 N N . ALA A 1 84 ? 8.363 -51.295 -10.937 1.00 63.59 84 ALA A N 1
ATOM 640 C CA . ALA A 1 84 ? 7.866 -49.938 -10.784 1.00 63.59 84 ALA A CA 1
ATOM 641 C C . ALA A 1 84 ? 6.501 -49.840 -11.491 1.00 63.59 84 ALA A C 1
ATOM 643 O O . ALA A 1 84 ? 6.382 -50.313 -12.627 1.00 63.59 84 ALA A O 1
ATOM 644 N N . PRO A 1 85 ? 5.468 -49.262 -10.853 1.00 67.62 85 PRO A N 1
ATOM 645 C CA . PRO A 1 85 ? 4.219 -48.991 -11.548 1.00 67.62 85 PRO A CA 1
ATOM 646 C C . PRO A 1 85 ? 4.512 -48.104 -1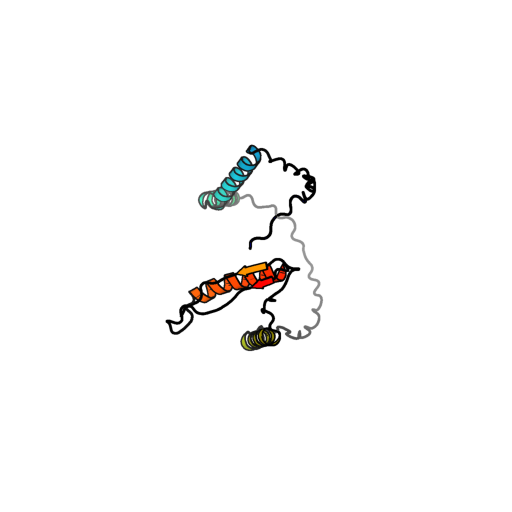2.770 1.00 67.62 85 PRO A C 1
ATOM 648 O O . PRO A 1 85 ? 5.447 -47.295 -12.719 1.00 67.62 85 PRO A O 1
ATOM 651 N N . PRO A 1 86 ? 3.758 -48.248 -13.875 1.00 63.47 86 PRO A N 1
ATOM 652 C CA . PRO A 1 86 ? 3.972 -47.432 -15.060 1.00 63.47 86 PRO A CA 1
ATOM 653 C C . PRO A 1 86 ? 3.923 -45.958 -14.661 1.00 63.47 86 PRO A C 1
ATOM 655 O O . PRO A 1 86 ? 3.010 -45.535 -13.948 1.00 63.47 86 PRO A O 1
ATOM 658 N N . LEU A 1 87 ? 4.929 -45.193 -15.098 1.00 54.94 87 LEU A N 1
ATOM 659 C CA . LEU A 1 87 ? 4.961 -43.746 -14.940 1.00 54.94 87 LEU A CA 1
ATOM 660 C C . LEU A 1 87 ? 3.731 -43.192 -15.659 1.00 54.94 87 LEU A C 1
ATOM 662 O O . LEU A 1 87 ? 3.738 -42.985 -16.871 1.00 54.94 87 LEU A O 1
ATOM 666 N N . THR A 1 88 ? 2.652 -42.997 -14.906 1.00 58.41 88 THR A N 1
ATOM 667 C CA . THR A 1 88 ? 1.540 -42.158 -15.332 1.00 58.41 88 THR A CA 1
ATOM 668 C C . THR A 1 88 ? 2.183 -40.821 -15.640 1.00 58.41 88 THR A C 1
ATOM 670 O O . THR A 1 88 ? 2.793 -40.230 -14.747 1.00 58.41 88 THR A O 1
ATOM 673 N N . GLN A 1 89 ? 2.153 -40.399 -16.905 1.00 60.81 89 GLN A N 1
ATOM 674 C CA . GLN A 1 89 ? 2.658 -39.089 -17.282 1.00 60.81 89 GLN A CA 1
ATOM 675 C C . GLN A 1 89 ? 1.864 -38.066 -16.478 1.00 60.81 89 GLN A C 1
ATOM 677 O O . GLN A 1 89 ? 0.689 -37.820 -16.744 1.00 60.81 89 GLN A O 1
ATOM 682 N N . GLY A 1 90 ? 2.484 -37.576 -15.406 1.00 55.75 90 GLY A N 1
ATOM 683 C CA . GLY A 1 90 ? 1.880 -36.608 -14.518 1.00 55.75 90 GLY A CA 1
ATOM 684 C C . GLY A 1 90 ? 1.541 -35.384 -15.344 1.00 55.75 90 GLY A C 1
ATOM 685 O O . GLY A 1 90 ? 2.389 -34.866 -16.069 1.00 55.75 90 GLY A O 1
ATOM 686 N N . ILE A 1 91 ? 0.297 -34.931 -15.244 1.00 63.59 91 ILE A N 1
ATOM 687 C CA . ILE A 1 91 ? -0.083 -33.605 -15.712 1.00 63.59 91 ILE A CA 1
ATOM 688 C C . ILE A 1 91 ? 0.904 -32.641 -15.048 1.00 63.59 91 ILE A C 1
ATOM 690 O O . ILE A 1 91 ? 0.953 -32.549 -13.821 1.00 63.59 91 ILE A O 1
ATOM 694 N N . SER A 1 92 ? 1.742 -31.976 -15.843 1.00 57.81 92 SER A N 1
ATOM 695 C CA . SER A 1 92 ? 2.646 -30.939 -15.352 1.00 57.81 92 SER A CA 1
ATOM 696 C C . SER A 1 92 ? 1.799 -29.732 -14.945 1.00 57.81 92 SER A C 1
ATOM 698 O O . SER A 1 92 ? 1.603 -28.794 -15.709 1.00 57.81 92 SER A O 1
ATOM 700 N N . THR A 1 93 ? 1.222 -29.768 -13.745 1.00 64.94 93 THR A N 1
ATOM 701 C CA . THR A 1 93 ? 0.434 -28.665 -13.178 1.00 64.94 93 THR A CA 1
ATOM 702 C C . THR A 1 93 ? 1.339 -27.628 -12.517 1.00 64.94 93 THR A C 1
ATOM 704 O O . THR A 1 93 ? 1.073 -27.182 -11.402 1.00 64.94 93 THR A O 1
ATOM 707 N N . THR A 1 94 ? 2.442 -27.243 -13.154 1.00 69.50 94 THR A N 1
ATOM 708 C CA . THR A 1 94 ? 3.229 -26.099 -12.681 1.00 69.50 94 THR A CA 1
ATOM 709 C C . THR A 1 94 ? 2.701 -24.838 -13.343 1.00 69.50 94 THR A C 1
ATOM 711 O O . THR A 1 94 ? 3.233 -24.396 -14.359 1.00 69.50 94 THR A O 1
ATOM 714 N N . ILE A 1 95 ? 1.639 -24.262 -12.770 1.00 82.31 95 ILE A N 1
ATOM 715 C CA . ILE A 1 95 ? 1.237 -22.893 -13.105 1.00 82.31 95 ILE A CA 1
ATOM 716 C C . ILE A 1 95 ? 2.376 -21.969 -12.666 1.00 82.31 95 ILE A C 1
ATOM 718 O O . ILE A 1 95 ? 2.718 -21.901 -11.485 1.00 82.31 95 ILE A O 1
ATOM 722 N N . ARG A 1 96 ? 3.002 -21.301 -13.638 1.00 89.81 96 ARG A N 1
ATOM 723 C CA . ARG A 1 96 ? 4.061 -20.315 -13.412 1.00 89.81 96 ARG A CA 1
ATOM 724 C C . ARG A 1 96 ? 3.419 -18.948 -13.175 1.00 89.81 96 ARG A C 1
ATOM 726 O O . ARG A 1 96 ? 2.463 -18.601 -13.854 1.00 89.81 96 ARG A O 1
ATOM 733 N N . TYR A 1 97 ? 3.941 -18.191 -12.212 1.00 93.38 97 TYR A N 1
ATOM 734 C CA . TYR A 1 97 ? 3.504 -16.816 -11.964 1.00 93.38 97 TYR A CA 1
ATOM 735 C C . TYR A 1 97 ? 3.931 -15.901 -13.117 1.00 93.38 97 TYR A C 1
ATOM 737 O O . TYR A 1 97 ? 5.120 -15.855 -13.441 1.00 93.38 97 TYR A O 1
ATOM 745 N N . ASP A 1 98 ? 2.971 -15.172 -13.687 1.00 94.44 98 ASP A N 1
ATOM 746 C CA . ASP A 1 98 ? 3.196 -14.091 -14.646 1.00 94.44 98 ASP A CA 1
ATOM 747 C C . ASP A 1 98 ? 2.708 -12.751 -14.048 1.00 94.44 98 ASP A C 1
ATOM 749 O O . ASP A 1 98 ? 1.496 -12.537 -13.918 1.00 94.44 98 ASP A O 1
ATOM 753 N N . PRO A 1 99 ? 3.623 -11.840 -13.661 1.00 95.56 99 PRO A N 1
ATOM 754 C CA . PRO A 1 99 ? 3.269 -10.518 -13.144 1.00 95.56 99 PRO A CA 1
ATOM 755 C C . PRO A 1 99 ? 2.415 -9.697 -14.114 1.00 95.56 99 PRO A C 1
ATOM 757 O O . PRO A 1 99 ? 1.530 -8.960 -13.679 1.00 95.56 99 PRO A O 1
ATOM 760 N N . SER A 1 100 ? 2.665 -9.836 -15.421 1.00 95.56 100 SER A N 1
ATOM 761 C CA . SER A 1 100 ? 2.006 -9.031 -16.452 1.00 95.56 100 SER A CA 1
ATOM 762 C C . SER A 1 100 ? 0.515 -9.346 -16.573 1.00 95.56 100 SER A C 1
ATOM 764 O O . SER A 1 100 ? -0.274 -8.472 -16.927 1.00 95.56 100 SER A O 1
ATOM 766 N N . GLU A 1 101 ? 0.113 -10.560 -16.199 1.00 93.38 101 GLU A N 1
ATOM 767 C CA . GLU A 1 101 ? -1.287 -10.975 -16.164 1.00 93.38 101 GLU A CA 1
ATOM 768 C C . GLU A 1 101 ? -1.938 -10.700 -14.801 1.00 93.38 101 GLU A C 1
ATOM 770 O O . GLU A 1 101 ? -3.104 -10.300 -14.716 1.00 93.38 101 GLU 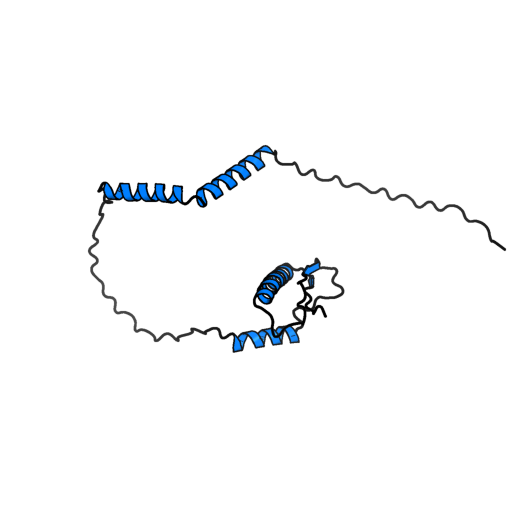A O 1
ATOM 775 N N . VAL A 1 102 ? -1.204 -10.932 -13.709 1.00 95.31 102 VAL A N 1
ATOM 776 C CA . VAL A 1 102 ? -1.776 -10.930 -12.355 1.00 95.31 102 VAL A CA 1
ATOM 777 C C . VAL A 1 102 ? -1.861 -9.523 -11.762 1.00 95.31 102 VAL A C 1
ATOM 779 O O . VAL A 1 102 ? -2.882 -9.179 -11.160 1.00 95.31 102 VAL A O 1
ATOM 782 N N . GLU A 1 103 ? -0.822 -8.700 -11.904 1.00 96.75 103 GLU A N 1
ATOM 783 C CA . GLU A 1 103 ? -0.741 -7.401 -11.223 1.00 96.75 103 GLU A CA 1
ATOM 784 C C . GLU A 1 103 ? -1.761 -6.379 -11.746 1.00 96.75 103 GLU A C 1
ATOM 786 O O . GLU A 1 103 ? -2.473 -5.805 -10.912 1.00 96.75 103 GLU A O 1
ATOM 791 N N . PRO A 1 104 ? -1.941 -6.188 -13.073 1.00 97.81 104 PRO A N 1
ATOM 792 C CA . PRO A 1 104 ? -2.927 -5.236 -13.587 1.00 97.81 104 PRO A CA 1
ATOM 793 C C . PRO A 1 104 ? -4.350 -5.583 -13.151 1.00 97.81 104 PRO A C 1
ATOM 795 O O . PRO A 1 104 ? -5.124 -4.702 -12.780 1.00 97.81 104 PRO A O 1
ATOM 798 N N . ARG A 1 105 ? -4.679 -6.881 -13.106 1.00 97.19 105 ARG A N 1
ATOM 799 C CA . ARG A 1 105 ? -5.987 -7.368 -12.654 1.00 97.19 105 ARG A CA 1
ATOM 800 C C . ARG A 1 105 ? -6.284 -6.954 -11.212 1.00 97.19 105 ARG A C 1
ATOM 802 O O . ARG A 1 105 ? -7.404 -6.542 -10.909 1.00 97.19 105 ARG A O 1
ATOM 809 N N . TRP A 1 106 ? -5.311 -7.079 -10.309 1.00 97.62 106 TRP A N 1
ATOM 810 C CA . TRP A 1 106 ? -5.498 -6.686 -8.910 1.00 97.62 106 TRP A CA 1
ATOM 811 C C . TRP A 1 106 ? -5.502 -5.173 -8.725 1.00 97.62 106 TRP A C 1
ATOM 813 O O . TRP A 1 106 ? -6.341 -4.672 -7.981 1.00 97.62 106 TRP A O 1
ATOM 823 N N . GLN A 1 107 ? -4.629 -4.449 -9.426 1.00 97.56 107 GLN A N 1
ATOM 824 C CA . GLN A 1 107 ? -4.611 -2.985 -9.400 1.00 97.56 107 GLN A CA 1
ATOM 825 C C . GLN A 1 107 ? -5.952 -2.402 -9.859 1.00 97.56 107 GLN A C 1
ATOM 827 O O . GLN A 1 107 ? -6.509 -1.542 -9.176 1.00 97.56 107 GLN A O 1
ATOM 832 N N . GLN A 1 108 ? -6.510 -2.929 -10.954 1.00 97.81 108 GLN A N 1
ATOM 833 C CA . GLN A 1 108 ? -7.823 -2.533 -11.458 1.00 97.81 108 GLN A CA 1
ATOM 834 C C . GLN A 1 108 ? -8.920 -2.813 -10.431 1.00 97.81 108 GLN A C 1
ATOM 836 O O . GLN A 1 108 ? -9.676 -1.914 -10.072 1.00 97.81 108 GLN A O 1
ATOM 841 N N . ARG A 1 109 ? -8.946 -4.025 -9.867 1.00 97.94 109 ARG A N 1
ATOM 842 C CA . ARG A 1 109 ? -9.910 -4.375 -8.820 1.00 97.94 109 ARG A CA 1
ATOM 843 C C . ARG A 1 109 ? -9.831 -3.435 -7.614 1.00 97.94 109 ARG A C 1
ATOM 845 O O . ARG A 1 109 ? -10.866 -3.015 -7.103 1.00 97.94 109 ARG A O 1
ATOM 852 N N . TRP A 1 110 ? -8.625 -3.098 -7.156 1.00 97.38 110 TRP A N 1
ATOM 853 C CA . TRP A 1 110 ? -8.447 -2.187 -6.022 1.00 97.38 110 TRP A CA 1
ATOM 854 C C . TRP A 1 110 ? -8.940 -0.771 -6.317 1.00 97.38 110 TRP A C 1
ATOM 856 O O . TRP A 1 110 ? -9.468 -0.116 -5.413 1.00 97.38 110 TRP A O 1
ATOM 866 N N . ALA A 1 111 ? -8.773 -0.306 -7.557 1.00 96.81 111 ALA A N 1
ATOM 867 C CA . ALA A 1 111 ? -9.284 0.981 -8.008 1.00 96.81 111 ALA A CA 1
ATOM 868 C C . ALA A 1 111 ? -10.820 0.983 -8.069 1.00 96.81 111 ALA A C 1
ATOM 870 O O . ALA A 1 111 ? -11.450 1.864 -7.480 1.00 96.81 111 ALA A O 1
ATOM 871 N N . ASP A 1 112 ? -11.410 -0.037 -8.697 1.00 98.06 112 ASP A N 1
ATOM 872 C CA . ASP A 1 112 ? -12.859 -0.172 -8.881 1.00 98.06 112 ASP A CA 1
ATOM 873 C C . ASP A 1 112 ? -13.595 -0.277 -7.537 1.00 98.06 112 ASP A C 1
ATOM 875 O O . ASP A 1 112 ? -14.570 0.433 -7.280 1.00 98.06 112 ASP A O 1
ATOM 879 N N . GLU A 1 113 ? -13.091 -1.123 -6.635 1.00 97.62 113 GLU A N 1
ATOM 880 C CA . GLU A 1 113 ? -13.668 -1.328 -5.303 1.00 97.62 113 GLU A CA 1
ATOM 881 C C . GLU A 1 113 ? -13.289 -0.217 -4.310 1.00 97.62 113 GLU A C 1
ATOM 883 O O . GLU A 1 113 ? -13.773 -0.207 -3.175 1.00 97.62 113 GLU A O 1
ATOM 888 N N . LYS A 1 114 ? -12.401 0.710 -4.699 1.00 95.94 114 LYS A N 1
ATOM 889 C CA . LYS A 1 114 ? -11.801 1.717 -3.809 1.00 95.94 114 LYS A CA 1
ATOM 890 C C . LYS A 1 114 ? -11.248 1.084 -2.526 1.00 95.94 114 LYS A C 1
ATOM 892 O O . LYS A 1 114 ? -11.395 1.646 -1.438 1.00 95.94 114 LYS A O 1
ATOM 897 N N . THR A 1 115 ? -10.594 -0.077 -2.638 1.00 94.88 115 THR A N 1
ATOM 898 C CA . THR A 1 115 ? -10.175 -0.923 -1.502 1.00 94.88 115 THR A CA 1
ATOM 899 C C . THR A 1 115 ? -9.378 -0.146 -0.449 1.00 94.88 115 THR A C 1
ATOM 901 O O . THR A 1 115 ? -9.501 -0.409 0.750 1.00 94.88 115 THR A O 1
ATOM 904 N N . PHE A 1 116 ? -8.576 0.835 -0.875 1.00 95.00 116 PHE A N 1
ATOM 905 C CA . PHE A 1 116 ? -7.718 1.643 -0.004 1.00 95.00 116 PHE A CA 1
ATOM 906 C C . PHE A 1 116 ? -8.303 3.002 0.415 1.00 95.00 116 PHE A C 1
ATOM 908 O O . PHE A 1 116 ? -7.659 3.739 1.163 1.00 95.00 116 PHE A O 1
ATOM 915 N N . ALA A 1 117 ? -9.544 3.323 0.039 1.00 93.44 117 ALA A N 1
ATOM 916 C CA . ALA A 1 117 ? -10.213 4.517 0.548 1.00 93.44 117 ALA A CA 1
ATOM 917 C C . ALA A 1 117 ? -10.440 4.402 2.066 1.00 93.44 117 ALA A C 1
ATOM 919 O O . ALA A 1 117 ? -10.838 3.355 2.579 1.00 93.44 117 ALA A O 1
ATOM 920 N N . THR A 1 118 ? -10.156 5.482 2.796 1.00 91.62 118 THR A N 1
ATOM 921 C CA . THR A 1 118 ? -10.355 5.544 4.253 1.00 91.62 118 THR A CA 1
ATOM 922 C C . THR A 1 118 ? -11.667 6.267 4.556 1.00 91.62 118 THR A C 1
ATOM 924 O O . THR A 1 118 ? -11.893 7.343 3.999 1.00 91.62 118 THR A O 1
ATOM 927 N N . PRO A 1 119 ? -12.543 5.731 5.423 1.00 86.38 119 PRO A N 1
ATOM 928 C CA . PRO A 1 119 ? -13.792 6.399 5.777 1.00 86.38 119 PRO A CA 1
ATOM 929 C C . PRO A 1 119 ? -13.536 7.713 6.533 1.00 86.38 119 PRO A C 1
ATOM 931 O O . PRO A 1 119 ? -12.754 7.761 7.479 1.00 86.38 119 PRO A O 1
ATOM 934 N N . ILE A 1 120 ? -14.248 8.782 6.158 1.00 80.25 120 ILE A N 1
ATOM 935 C CA . ILE A 1 120 ? -14.106 10.127 6.760 1.00 80.25 120 ILE A CA 1
ATOM 936 C C . ILE A 1 120 ? -14.571 10.140 8.228 1.00 80.25 120 ILE A C 1
ATOM 938 O O . ILE A 1 120 ? -14.029 10.860 9.067 1.00 80.25 120 ILE A O 1
ATOM 942 N N . ARG A 1 121 ? -15.584 9.333 8.556 1.00 70.19 121 ARG A N 1
ATOM 943 C CA . ARG A 1 121 ? -16.187 9.250 9.891 1.00 70.19 121 ARG A CA 1
ATOM 944 C C . ARG A 1 121 ? -16.288 7.800 10.334 1.00 70.19 121 ARG A C 1
ATOM 946 O O . ARG A 1 121 ? -17.355 7.207 10.277 1.00 70.19 121 ARG A O 1
ATOM 953 N N . SER A 1 122 ? -15.172 7.246 10.785 1.00 71.44 122 SER A N 1
ATOM 954 C CA . SER A 1 122 ? -15.186 6.013 11.566 1.00 71.44 122 SER A CA 1
ATOM 955 C C . SER A 1 122 ? -14.945 6.336 13.035 1.00 71.44 122 SER A C 1
ATOM 957 O O . SER A 1 122 ? -14.014 7.080 13.374 1.00 71.44 122 SER A O 1
ATOM 959 N N . GLN A 1 123 ? -15.842 5.840 13.885 1.00 71.19 123 GLN A N 1
ATOM 960 C CA . GLN A 1 123 ? -15.773 5.977 15.343 1.00 71.19 123 GLN A CA 1
ATOM 961 C C . GLN A 1 123 ? -15.437 4.645 16.025 1.00 71.19 123 GLN A C 1
ATOM 963 O O . GLN A 1 123 ? -15.032 4.646 17.184 1.00 71.19 123 GLN A O 1
ATOM 968 N N . ASP A 1 124 ? -15.537 3.530 15.296 1.00 85.25 124 ASP A N 1
ATOM 969 C CA . ASP A 1 124 ? -15.511 2.187 15.883 1.00 85.25 124 ASP A CA 1
ATOM 970 C C . ASP A 1 124 ? -14.125 1.535 15.837 1.00 85.25 124 ASP A C 1
ATOM 972 O O . ASP A 1 124 ? -13.858 0.578 16.565 1.00 85.25 124 ASP A O 1
ATOM 976 N N . LYS A 1 125 ? -13.224 2.044 14.986 1.00 90.19 125 LYS A N 1
ATOM 977 C CA . LYS A 1 125 ? -11.880 1.490 14.789 1.00 90.19 125 LYS A CA 1
ATOM 978 C C . LYS A 1 125 ? -10.786 2.491 15.162 1.00 90.19 125 LYS A C 1
ATOM 980 O O . LYS A 1 125 ? -10.936 3.698 14.949 1.00 90.19 125 LYS A O 1
ATOM 985 N N . PRO A 1 126 ? -9.649 2.011 15.694 1.00 93.25 126 PRO A N 1
ATOM 986 C CA . PRO A 1 126 ? -8.502 2.866 15.956 1.00 93.25 126 PRO A CA 1
ATOM 987 C C . PRO A 1 126 ? -7.922 3.412 14.643 1.00 93.25 126 PRO A C 1
ATOM 989 O O . PRO A 1 126 ? -7.824 2.704 13.643 1.00 93.25 126 PRO A O 1
ATOM 992 N N . LYS A 1 127 ? -7.503 4.680 14.652 1.00 93.81 127 LYS A N 1
ATOM 993 C CA . LYS A 1 127 ? -6.982 5.376 13.467 1.00 93.81 127 LYS A CA 1
ATOM 994 C C . LYS A 1 127 ? -5.466 5.232 13.360 1.00 93.81 127 LYS A C 1
ATOM 996 O O . LYS A 1 127 ? -4.763 5.257 14.373 1.00 93.81 127 LYS A O 1
ATOM 1001 N N . LYS A 1 128 ? -4.952 5.137 12.135 1.00 95.19 128 LYS A N 1
ATOM 1002 C CA . LYS A 1 128 ? -3.517 5.173 11.837 1.00 95.19 128 LYS A CA 1
ATOM 1003 C C . LYS A 1 128 ? -3.268 6.077 10.631 1.00 95.19 128 LYS A C 1
ATOM 1005 O O . LYS A 1 128 ? -3.873 5.890 9.583 1.00 95.19 128 LYS A O 1
ATOM 1010 N N . TYR A 1 129 ? -2.366 7.038 10.788 1.00 94.94 129 TYR A N 1
ATOM 1011 C CA . TYR A 1 129 ? -1.882 7.879 9.698 1.00 94.94 129 TYR A CA 1
ATOM 1012 C C . TYR A 1 129 ? -0.442 7.483 9.383 1.00 94.94 129 TYR A C 1
ATOM 1014 O O . TYR A 1 129 ? 0.389 7.439 10.294 1.00 94.94 129 TYR A O 1
ATOM 1022 N N . ILE A 1 130 ? -0.178 7.119 8.133 1.00 95.56 130 ILE A N 1
ATOM 1023 C CA . ILE A 1 130 ? 1.146 6.730 7.641 1.00 95.56 130 ILE A CA 1
ATOM 1024 C C . ILE A 1 130 ? 1.448 7.671 6.489 1.00 95.56 130 ILE A C 1
ATOM 1026 O O . ILE A 1 130 ? 0.687 7.714 5.530 1.00 95.56 130 ILE A O 1
ATOM 1030 N N . LEU A 1 131 ? 2.502 8.465 6.629 1.00 92.88 131 LEU A N 1
ATOM 1031 C CA . LEU A 1 131 ? 2.841 9.519 5.687 1.00 92.88 131 LEU A CA 1
ATOM 1032 C C . LEU A 1 131 ? 4.245 9.278 5.157 1.00 92.88 131 LEU A C 1
ATOM 1034 O O . LEU A 1 131 ? 5.184 9.140 5.942 1.00 92.88 131 LEU A O 1
ATOM 1038 N N . ASP A 1 132 ? 4.353 9.270 3.838 1.00 88.50 132 ASP A N 1
ATOM 1039 C CA . ASP A 1 132 ? 5.626 9.282 3.141 1.00 88.50 132 ASP A CA 1
ATOM 1040 C C . ASP A 1 132 ? 6.051 10.702 2.802 1.00 88.50 132 ASP A C 1
ATOM 1042 O O . ASP A 1 132 ? 5.224 11.605 2.665 1.00 88.50 132 ASP A O 1
ATOM 1046 N N . MET A 1 133 ? 7.358 10.888 2.621 1.00 86.06 133 MET A N 1
ATOM 1047 C CA . MET A 1 133 ? 7.846 12.093 1.968 1.00 86.06 133 MET A CA 1
ATOM 1048 C C . MET A 1 133 ? 7.375 12.082 0.515 1.00 86.06 133 MET A C 1
ATOM 1050 O O . MET A 1 133 ? 7.705 11.174 -0.257 1.00 86.06 133 MET A O 1
ATOM 1054 N N . PHE A 1 134 ? 6.566 13.080 0.161 1.00 84.00 134 PHE A N 1
ATOM 1055 C CA . PHE A 1 134 ? 6.072 13.213 -1.198 1.00 84.00 134 PHE A CA 1
ATOM 1056 C C . PHE A 1 134 ? 7.238 13.472 -2.153 1.00 84.00 134 PHE A C 1
ATOM 1058 O O . PHE A 1 134 ? 8.166 14.209 -1.809 1.00 84.00 134 PHE A O 1
ATOM 1065 N N . PRO A 1 135 ? 7.224 12.839 -3.334 1.00 81.44 135 PRO A N 1
ATOM 1066 C CA . PRO A 1 135 ? 8.258 13.057 -4.318 1.00 81.44 135 PRO A CA 1
ATOM 1067 C C . PRO A 1 135 ? 8.120 14.474 -4.875 1.00 81.44 135 PRO A C 1
ATOM 1069 O O . PRO A 1 135 ? 7.012 14.958 -5.136 1.00 81.44 135 PRO A O 1
ATOM 1072 N N . TYR A 1 136 ? 9.260 15.122 -5.090 1.00 77.50 136 TYR A N 1
ATOM 1073 C CA . TYR A 1 136 ? 9.308 16.380 -5.820 1.00 77.50 136 TYR A CA 1
ATOM 1074 C C . TYR A 1 136 ? 9.255 16.072 -7.330 1.00 77.50 136 TYR A C 1
ATOM 1076 O O . TYR A 1 136 ? 10.024 15.224 -7.797 1.00 77.50 136 TYR A O 1
ATOM 1084 N N . PRO A 1 137 ? 8.395 16.723 -8.132 1.00 73.12 137 PRO A N 1
ATOM 1085 C CA . PRO A 1 137 ? 8.191 16.386 -9.544 1.00 73.12 137 PRO A CA 1
ATOM 1086 C C . PRO A 1 137 ? 9.318 16.885 -10.483 1.00 73.12 137 PRO A C 1
ATOM 1088 O O . PRO A 1 137 ? 9.084 17.102 -11.669 1.00 73.12 137 PRO A O 1
ATOM 1091 N N . SER A 1 138 ? 10.550 17.073 -9.990 1.00 60.59 138 SER A N 1
ATOM 1092 C CA . SER A 1 138 ? 11.658 17.751 -10.698 1.00 60.59 138 SER A CA 1
ATOM 1093 C C . SER A 1 138 ? 12.481 16.884 -11.658 1.00 60.59 138 SER A C 1
ATOM 1095 O O . SER A 1 138 ? 13.425 17.399 -12.258 1.00 60.59 138 SER A O 1
ATOM 1097 N N . GLY A 1 139 ? 12.174 15.594 -11.828 1.00 63.19 139 GLY A N 1
ATOM 1098 C CA . GLY A 1 139 ? 13.020 14.671 -12.595 1.00 63.19 139 GLY A CA 1
ATOM 1099 C C . GLY A 1 139 ? 12.268 13.675 -13.478 1.00 63.19 139 GLY A C 1
ATOM 1100 O O . GLY A 1 139 ? 11.129 13.295 -13.211 1.00 63.19 139 GLY A O 1
ATOM 1101 N N . SER A 1 140 ? 12.942 13.217 -14.536 1.00 60.69 140 SER A N 1
ATOM 1102 C CA . SER A 1 140 ? 12.516 12.126 -15.413 1.00 60.69 140 SER A CA 1
ATOM 1103 C C . SER A 1 140 ? 12.646 10.776 -14.701 1.00 60.69 140 SER A C 1
ATOM 1105 O O . SER A 1 140 ? 13.634 10.059 -14.842 1.00 60.69 140 SER A O 1
ATOM 1107 N N . GLY A 1 141 ? 11.607 10.420 -13.951 1.00 61.84 141 GLY A N 1
ATOM 1108 C CA . GLY A 1 141 ? 11.423 9.080 -13.401 1.00 61.84 141 GLY A CA 1
ATOM 1109 C C . GLY A 1 141 ? 11.748 8.952 -11.916 1.00 61.84 141 GLY A C 1
ATOM 1110 O O . GLY A 1 141 ? 12.585 9.648 -11.344 1.00 61.84 141 GLY A O 1
ATOM 1111 N N . LEU A 1 142 ? 11.038 8.022 -11.286 1.00 63.47 142 LEU A N 1
ATOM 1112 C CA . LEU A 1 142 ? 11.180 7.687 -9.882 1.00 63.47 142 LEU A CA 1
ATOM 1113 C C . LEU A 1 142 ? 12.517 6.943 -9.677 1.00 63.47 142 LEU A C 1
ATOM 1115 O O . LEU A 1 142 ? 12.685 5.828 -10.165 1.00 63.47 142 LEU A O 1
ATOM 1119 N N . HIS A 1 143 ? 13.495 7.550 -8.996 1.00 67.88 143 HIS A N 1
ATOM 1120 C CA . HIS A 1 143 ? 14.772 6.871 -8.721 1.00 67.88 143 HIS A CA 1
ATOM 1121 C C . HIS A 1 143 ? 14.580 5.677 -7.770 1.00 67.88 143 HIS A C 1
ATOM 1123 O O . HIS A 1 143 ? 13.687 5.712 -6.929 1.00 67.88 143 HIS A O 1
ATOM 1129 N N . VAL A 1 144 ? 15.458 4.665 -7.815 1.00 62.94 144 VAL A N 1
ATOM 1130 C CA . VAL A 1 144 ? 15.342 3.408 -7.029 1.00 62.94 144 VAL A CA 1
ATOM 1131 C C . VAL A 1 144 ? 15.176 3.628 -5.512 1.00 62.94 144 VAL A C 1
ATOM 1133 O O . VAL A 1 144 ? 14.521 2.828 -4.852 1.00 62.94 144 VAL A O 1
ATOM 1136 N N . GLY A 1 145 ? 15.667 4.746 -4.962 1.00 67.06 145 GLY A N 1
ATOM 1137 C CA . GLY A 1 145 ? 15.434 5.103 -3.552 1.00 67.06 145 GLY A CA 1
ATOM 1138 C C . GLY A 1 145 ? 13.975 5.428 -3.172 1.00 67.06 145 GLY A C 1
ATOM 1139 O O . GLY A 1 145 ? 13.602 5.286 -2.015 1.00 67.06 145 GLY A O 1
ATOM 1140 N N . HIS A 1 146 ? 13.122 5.834 -4.115 1.00 70.75 146 HIS A N 1
ATOM 1141 C CA . HIS A 1 146 ? 11.712 6.137 -3.835 1.00 70.75 146 HIS A CA 1
ATOM 1142 C C . HIS A 1 146 ? 10.872 4.856 -3.633 1.00 70.75 146 HIS A C 1
ATOM 1144 O O . HIS A 1 146 ? 10.159 4.784 -2.632 1.00 70.75 146 HIS A O 1
ATOM 1150 N N . PRO A 1 147 ? 10.968 3.814 -4.495 1.00 73.19 147 PRO A N 1
ATOM 1151 C CA . PRO A 1 147 ? 10.353 2.516 -4.226 1.00 73.19 147 PRO A CA 1
ATOM 1152 C C . PRO A 1 147 ? 10.734 1.918 -2.873 1.00 73.19 147 PRO A C 1
ATOM 1154 O O . PRO A 1 147 ? 9.879 1.316 -2.233 1.00 73.19 147 PRO A O 1
ATOM 1157 N N . GLU A 1 148 ? 11.980 2.083 -2.419 1.00 75.31 148 GLU A N 1
ATOM 1158 C CA . GLU A 1 148 ? 12.424 1.558 -1.122 1.00 75.31 148 GLU A CA 1
ATOM 1159 C C . GLU A 1 148 ? 11.621 2.169 0.037 1.00 75.31 148 GLU A C 1
ATOM 1161 O O . GLU A 1 148 ? 11.050 1.436 0.850 1.00 75.31 148 GLU A O 1
ATOM 1166 N N . GLY A 1 149 ? 11.499 3.502 0.063 1.00 77.56 149 GLY A N 1
ATOM 1167 C CA . GLY A 1 149 ? 10.711 4.209 1.074 1.00 77.56 149 GLY A CA 1
ATOM 1168 C C . GLY A 1 149 ? 9.223 3.855 1.020 1.00 77.56 149 GLY A C 1
ATOM 1169 O O . GLY A 1 149 ? 8.641 3.475 2.037 1.00 77.56 149 GLY A O 1
ATOM 1170 N N . TYR A 1 150 ? 8.624 3.896 -0.174 1.00 89.00 150 TYR A N 1
ATOM 1171 C CA . TYR A 1 150 ? 7.183 3.666 -0.354 1.00 89.00 150 TYR A CA 1
ATOM 1172 C C . TYR A 1 150 ? 6.767 2.211 -0.135 1.00 89.00 150 TYR A C 1
ATOM 1174 O O . TYR A 1 150 ? 5.651 1.934 0.300 1.00 89.00 150 TYR A O 1
ATOM 1182 N N . THR A 1 151 ? 7.665 1.257 -0.390 1.00 91.69 151 THR A N 1
ATOM 1183 C CA . THR A 1 151 ? 7.386 -0.153 -0.093 1.00 91.69 151 THR A CA 1
ATOM 1184 C C . THR A 1 151 ? 7.312 -0.374 1.415 1.00 91.69 151 THR A C 1
ATOM 1186 O O . THR A 1 151 ? 6.416 -1.069 1.896 1.00 91.69 151 THR A O 1
ATOM 1189 N N . ALA A 1 152 ? 8.224 0.227 2.187 1.00 92.00 152 ALA A N 1
ATOM 1190 C CA . ALA A 1 152 ? 8.228 0.074 3.638 1.00 92.00 152 ALA A CA 1
ATOM 1191 C C . ALA A 1 152 ? 6.947 0.639 4.278 1.00 92.00 152 ALA A C 1
ATOM 1193 O O . ALA A 1 152 ? 6.342 -0.008 5.141 1.00 92.00 152 ALA A O 1
ATOM 1194 N N . SER A 1 153 ? 6.504 1.817 3.844 1.00 94.25 153 SER A N 1
ATOM 1195 C CA . SER A 1 153 ? 5.274 2.436 4.339 1.00 94.25 153 SER A CA 1
ATOM 1196 C C . SER A 1 153 ? 4.006 1.693 3.898 1.00 94.25 153 SER A C 1
ATOM 1198 O O . SER A 1 153 ? 3.127 1.487 4.740 1.00 94.25 153 SER A O 1
ATOM 1200 N N . ASP A 1 154 ? 3.926 1.200 2.654 1.00 95.75 154 ASP A N 1
ATOM 1201 C CA . ASP A 1 154 ? 2.799 0.385 2.164 1.00 95.75 154 ASP A CA 1
ATOM 1202 C C . ASP A 1 154 ? 2.673 -0.933 2.947 1.00 95.75 154 ASP A C 1
ATOM 1204 O O . ASP A 1 154 ? 1.576 -1.310 3.376 1.00 95.75 154 ASP A O 1
ATOM 1208 N N . VAL A 1 155 ? 3.797 -1.595 3.251 1.00 96.75 155 VAL A N 1
ATOM 1209 C CA . VAL A 1 155 ? 3.812 -2.788 4.116 1.00 96.75 155 VAL A CA 1
ATOM 1210 C C . VAL A 1 155 ? 3.221 -2.468 5.490 1.00 96.75 155 VAL A C 1
ATOM 1212 O O . VAL A 1 155 ? 2.366 -3.210 5.988 1.00 96.75 155 VAL A O 1
ATOM 1215 N N . MET A 1 156 ? 3.614 -1.344 6.096 1.00 97.19 156 MET A N 1
ATOM 1216 C CA . MET A 1 156 ? 3.054 -0.917 7.380 1.00 97.19 156 MET A CA 1
ATOM 1217 C C . MET A 1 156 ? 1.561 -0.584 7.272 1.00 97.19 156 MET A C 1
ATOM 1219 O O . MET A 1 156 ? 0.791 -0.934 8.175 1.00 97.19 156 MET A O 1
ATOM 1223 N N . ALA A 1 157 ? 1.125 0.042 6.179 1.00 97.31 157 ALA A N 1
ATOM 1224 C CA . ALA A 1 157 ? -0.278 0.364 5.945 1.00 97.31 157 ALA A CA 1
ATOM 1225 C C . ALA A 1 157 ? -1.147 -0.892 5.855 1.00 97.31 157 ALA A C 1
ATOM 1227 O O . ALA A 1 157 ? -2.171 -0.995 6.543 1.00 97.31 157 ALA A O 1
ATOM 1228 N N . ARG A 1 158 ? -0.704 -1.890 5.088 1.00 97.19 158 ARG A N 1
ATOM 1229 C CA . ARG A 1 158 ? -1.382 -3.190 4.977 1.00 97.19 158 ARG A CA 1
ATOM 1230 C C . ARG A 1 158 ? -1.399 -3.932 6.306 1.00 97.19 158 ARG A C 1
ATOM 1232 O O . ARG A 1 158 ? -2.452 -4.426 6.711 1.00 97.19 158 ARG A O 1
ATOM 1239 N N . TYR A 1 159 ? -0.277 -3.937 7.023 1.00 97.75 159 TYR A N 1
ATOM 1240 C CA . TYR A 1 159 ? -0.181 -4.539 8.349 1.00 97.75 159 TYR A CA 1
ATOM 1241 C C . TYR A 1 159 ? -1.222 -3.956 9.317 1.00 97.75 159 TYR A C 1
ATOM 1243 O O . TYR A 1 159 ? -1.976 -4.709 9.933 1.00 97.75 159 TYR A O 1
ATOM 1251 N N . TYR A 1 160 ? -1.336 -2.629 9.426 1.00 97.25 160 TYR A N 1
ATOM 1252 C CA . TYR A 1 160 ? -2.317 -2.015 10.327 1.00 97.25 160 TYR A CA 1
ATOM 1253 C C . TYR A 1 160 ? -3.769 -2.219 9.867 1.00 97.25 160 TYR A C 1
ATOM 1255 O O . TYR A 1 160 ? -4.631 -2.464 10.715 1.00 97.25 160 TYR A O 1
ATOM 1263 N N . ARG A 1 161 ? -4.046 -2.219 8.554 1.00 95.62 161 ARG A N 1
ATOM 1264 C CA . ARG A 1 161 ? -5.378 -2.567 8.018 1.00 95.62 161 ARG A CA 1
ATOM 1265 C C . ARG A 1 161 ? -5.799 -3.976 8.431 1.00 95.62 161 ARG A C 1
ATOM 1267 O O . ARG A 1 161 ? -6.910 -4.164 8.921 1.00 95.62 161 ARG A O 1
ATOM 1274 N N . MET A 1 162 ? -4.893 -4.950 8.320 1.00 96.81 162 MET A N 1
ATOM 1275 C CA . MET A 1 162 ? -5.140 -6.335 8.748 1.00 96.81 162 MET A CA 1
ATOM 1276 C C . MET A 1 162 ? -5.359 -6.467 10.262 1.00 96.81 162 MET A C 1
ATOM 1278 O O . MET A 1 162 ? -6.009 -7.409 10.707 1.00 96.81 162 MET A O 1
ATOM 1282 N N . ARG A 1 163 ? -4.864 -5.516 11.066 1.00 96.56 163 ARG A N 1
ATOM 1283 C CA . ARG A 1 163 ? -5.120 -5.452 12.517 1.00 96.56 163 ARG A CA 1
ATOM 1284 C C . ARG A 1 163 ? -6.372 -4.654 12.893 1.00 96.56 163 ARG A C 1
ATOM 1286 O O . ARG A 1 163 ? -6.582 -4.396 14.074 1.00 96.56 163 ARG A O 1
ATOM 1293 N N . GLY A 1 164 ? -7.196 -4.271 11.918 1.00 94.44 164 GLY A N 1
ATOM 1294 C CA . GLY A 1 164 ? -8.476 -3.604 12.155 1.00 94.44 164 GLY A CA 1
ATOM 1295 C C . GLY A 1 164 ? -8.384 -2.096 12.383 1.00 94.44 164 GLY A C 1
ATOM 1296 O O . GLY A 1 164 ? -9.333 -1.516 12.902 1.00 94.44 164 GLY A O 1
ATOM 1297 N N . TYR A 1 165 ? -7.273 -1.458 12.006 1.00 95.31 165 TYR A N 1
ATOM 1298 C CA . TYR A 1 165 ? -7.157 -0.000 12.032 1.00 95.31 165 TYR A CA 1
ATOM 1299 C C . TYR A 1 165 ? -7.763 0.621 10.775 1.00 95.31 165 TYR A C 1
ATOM 1301 O O . TYR A 1 165 ? -7.651 0.063 9.680 1.00 95.31 165 TYR A O 1
ATOM 1309 N N . ASP A 1 166 ? -8.300 1.830 10.916 1.00 95.31 166 ASP A N 1
ATOM 1310 C CA . ASP A 1 166 ? -8.556 2.696 9.770 1.00 95.31 166 ASP A CA 1
ATOM 1311 C C . ASP A 1 166 ? -7.275 3.434 9.408 1.00 95.31 166 ASP A C 1
ATOM 1313 O O . ASP A 1 166 ? -6.816 4.326 10.129 1.00 95.31 166 ASP A O 1
ATOM 1317 N N . VAL A 1 167 ? -6.677 3.005 8.300 1.00 95.75 167 VAL A N 1
ATOM 1318 C CA . VAL A 1 167 ? -5.373 3.483 7.848 1.00 95.75 167 VAL A CA 1
ATOM 1319 C C . VAL A 1 167 ? -5.538 4.472 6.710 1.00 95.75 167 VAL A C 1
ATOM 1321 O O . VAL A 1 167 ? -5.943 4.068 5.619 1.00 95.75 167 VAL A O 1
ATOM 1324 N N . LEU A 1 168 ? -5.131 5.716 6.962 1.00 95.56 168 LEU A N 1
ATOM 1325 C CA . LEU A 1 168 ? -4.933 6.744 5.947 1.00 95.56 168 LEU A CA 1
ATOM 1326 C C . LEU A 1 168 ? -3.452 6.769 5.542 1.00 95.56 168 LEU A C 1
ATOM 1328 O O . LEU A 1 168 ? -2.590 7.101 6.357 1.00 95.56 168 LEU A O 1
ATOM 1332 N N . HIS A 1 169 ? -3.187 6.415 4.285 1.00 96.12 169 HIS A N 1
ATOM 1333 C CA . HIS A 1 169 ? -1.866 6.430 3.653 1.00 96.12 169 HIS A CA 1
ATOM 1334 C C . HIS A 1 169 ? -1.970 7.234 2.351 1.00 96.12 169 HIS A C 1
ATOM 1336 O O . HIS A 1 169 ? -2.336 6.674 1.317 1.00 96.12 169 HIS A O 1
ATOM 1342 N N . PRO A 1 170 ? -1.825 8.570 2.415 1.00 94.00 170 PRO A N 1
ATOM 1343 C CA . PRO A 1 170 ? -1.996 9.423 1.252 1.00 94.00 170 PRO A CA 1
ATOM 1344 C C . PRO A 1 170 ? -0.733 9.420 0.394 1.00 94.00 170 PRO A C 1
ATOM 1346 O O . PRO A 1 170 ? 0.380 9.327 0.905 1.00 94.00 170 PRO A O 1
ATOM 1349 N N . MET A 1 171 ? -0.932 9.621 -0.903 1.00 91.25 171 MET A N 1
ATOM 1350 C CA . MET A 1 171 ? 0.129 9.949 -1.847 1.00 91.25 171 MET A CA 1
ATOM 1351 C C . MET A 1 171 ? -0.176 11.306 -2.476 1.00 91.25 171 MET A C 1
ATOM 1353 O O . MET A 1 171 ? -1.341 11.662 -2.663 1.00 91.25 171 MET A O 1
ATOM 1357 N N . GLY A 1 172 ? 0.874 12.057 -2.788 1.00 88.88 172 GLY A N 1
ATOM 1358 C CA . GLY A 1 172 ? 0.797 13.389 -3.375 1.00 88.88 172 GLY A CA 1
ATOM 1359 C C . GLY A 1 172 ? 2.116 13.758 -4.039 1.00 88.88 172 GLY A C 1
ATOM 1360 O O . GLY A 1 172 ? 2.971 12.897 -4.232 1.00 88.88 172 GLY A O 1
ATOM 1361 N N . TRP A 1 173 ? 2.272 15.030 -4.377 1.00 82.69 173 TRP A N 1
ATOM 1362 C CA . TRP A 1 173 ? 3.495 15.614 -4.920 1.00 82.69 173 TRP A CA 1
ATOM 1363 C C . TRP A 1 173 ? 3.789 16.916 -4.174 1.00 82.69 173 TRP A C 1
ATOM 1365 O O . TRP A 1 173 ? 2.859 17.626 -3.786 1.00 82.69 173 TRP A O 1
ATOM 1375 N N . ASP A 1 174 ? 5.068 17.206 -3.954 1.00 81.25 174 ASP A N 1
ATOM 1376 C CA . ASP A 1 174 ? 5.522 18.486 -3.399 1.00 81.25 174 ASP A CA 1
ATOM 1377 C C . ASP A 1 174 ? 5.910 19.398 -4.571 1.00 81.25 174 ASP A C 1
ATOM 1379 O O . ASP A 1 174 ? 6.978 19.218 -5.153 1.00 81.25 174 ASP A O 1
ATOM 1383 N N . SER A 1 175 ? 4.989 20.266 -5.010 1.00 76.50 175 SER A N 1
ATOM 1384 C CA . SER A 1 175 ? 5.140 21.151 -6.185 1.00 76.50 175 SER A CA 1
ATOM 1385 C C . SER A 1 175 ? 5.205 22.618 -5.805 1.00 76.50 175 SER A C 1
ATOM 1387 O O . SER A 1 175 ? 4.258 23.044 -5.103 1.00 76.50 175 SER A O 1
#

Radius of gyration: 35.08 Å; chains: 1; bounding box: 76×110×61 Å

Organism: NCBI:txid1561963

Foldseek 3Di:
DDDDDDDDDDDDDDPPPDDDDDDDPDDPPVVVVVVVVVVVVVVVCVPDPVVVVVVVVVVVVVVVVVPDDDDDDDDPDPDPDDPDDPPPPDPPPPDDDDCVPPVVVVVVVCVVVVVLDFDPDDPPAAEEEQEDDAAAPPDDDDPPVVCVRVVVSVVVQVVVVVVRYRYDYDYDHDD

pLDDT: mean 71.12, std 18.58, range [38.16, 98.06]

Secondary structure (DSSP, 8-state):
-PPP--------------PPP----PPPHHHHHHHHHHHHHHHHHHH-HHHHHHHHHHHHHHHTTT-PPP-----------PPPPP------------HHHHHHHHHHHHHHTTTTPPPTT--SS-EEE--PPPPPS-SSS--THHHHHHHHHHHHHHHHHHTT-EEE-------

Sequence (175 aa):
RLPDSHPLDAAPATRMLRRPHRSFRAAPLAVTSILLACTIFFVFLERSPMLRSALSAARASRMARGISPPSHIRRSGKAFASPAPPLTQGISTTIRYDPSEVEPRWQQRWADEKTFATPIRSQDKPKKYILDMFPYPSGSGLHVGHPEGYTASDVMARYYRMRGYDVLHPMGWDS

InterPro domains:
  IPR002300 Aminoacyl-tRNA synthetase, class Ia [PF00133] (106-174)
  IPR002302 Leucine-tRNA ligase [PTHR43740] (96-175)
  IPR014729 Rossmann-like alpha/beta/alpha sandwich fold [G3DSA:3.40.50.620] (125-175)